Protein AF-A0A401IN21-F1 (afdb_monomer_lite)

pLDDT: mean 83.89, std 14.02, range [41.41, 97.62]

Structure (mmCIF, N/CA/C/O backbone):
data_AF-A0A401IN21-F1
#
_entry.id   AF-A0A401IN21-F1
#
loop_
_atom_site.group_PDB
_atom_site.id
_atom_site.type_symbol
_atom_site.label_atom_id
_atom_site.label_alt_id
_atom_site.label_comp_id
_atom_site.label_asym_id
_atom_site.label_entity_id
_atom_site.label_seq_id
_atom_site.pdbx_PDB_ins_code
_atom_site.Cartn_x
_atom_site.Cartn_y
_atom_site.Cartn_z
_atom_site.occupancy
_atom_site.B_iso_or_equiv
_atom_site.auth_seq_id
_atom_site.auth_comp_id
_atom_site.auth_asym_id
_atom_site.auth_atom_id
_atom_site.pdbx_PDB_model_num
ATOM 1 N N . MET A 1 1 ? 6.437 11.887 -8.010 1.00 60.53 1 MET A N 1
ATOM 2 C CA . MET A 1 1 ? 6.872 11.391 -6.682 1.00 60.53 1 MET A CA 1
ATOM 3 C C . MET A 1 1 ? 8.086 10.486 -6.895 1.00 60.53 1 MET A C 1
ATOM 5 O O . MET A 1 1 ? 8.105 9.809 -7.913 1.00 60.53 1 MET A O 1
ATOM 9 N N . THR A 1 2 ? 9.119 10.519 -6.047 1.00 79.69 2 THR A N 1
ATOM 10 C CA . THR A 1 2 ? 10.277 9.603 -6.171 1.00 79.69 2 THR A CA 1
ATOM 11 C C . THR A 1 2 ? 9.935 8.225 -5.592 1.00 79.69 2 THR A C 1
ATOM 13 O O . THR A 1 2 ? 9.021 8.130 -4.773 1.00 79.69 2 THR A O 1
ATOM 16 N N . TYR A 1 3 ? 10.654 7.172 -6.001 1.00 81.81 3 TYR A N 1
ATOM 17 C CA . TYR A 1 3 ? 10.432 5.798 -5.519 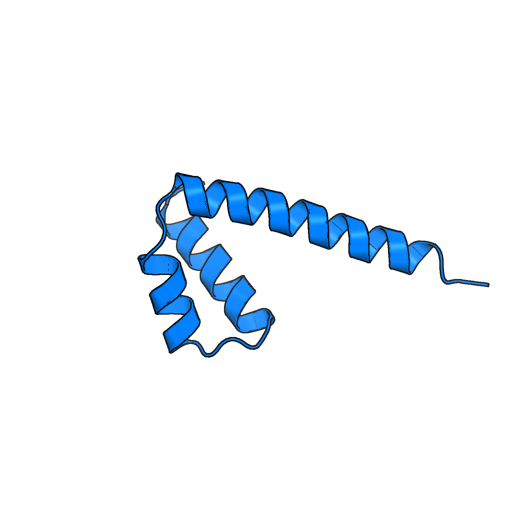1.00 81.81 3 TYR A CA 1
ATOM 18 C C . TYR A 1 3 ? 10.450 5.710 -3.985 1.00 81.81 3 TYR A C 1
ATOM 20 O O . TYR A 1 3 ? 9.503 5.196 -3.397 1.00 81.81 3 TYR A O 1
ATOM 28 N N . ASP A 1 4 ? 11.437 6.336 -3.339 1.00 86.50 4 ASP A N 1
ATOM 29 C CA . ASP A 1 4 ? 11.570 6.333 -1.874 1.00 86.50 4 ASP A CA 1
ATOM 30 C C . ASP A 1 4 ? 10.362 6.969 -1.171 1.00 86.50 4 ASP A C 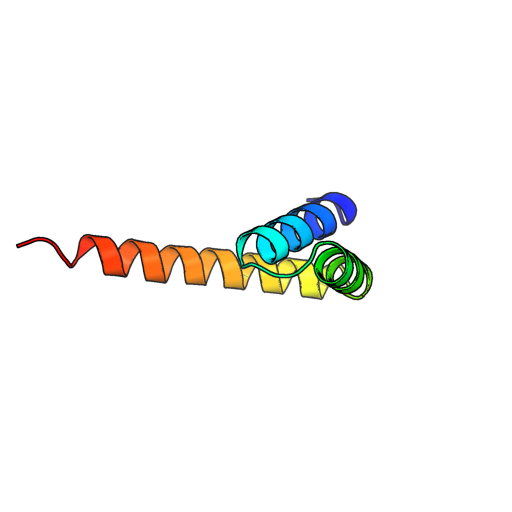1
ATOM 32 O O . ASP A 1 4 ? 9.902 6.489 -0.136 1.00 86.50 4 ASP A O 1
ATOM 36 N N . LYS A 1 5 ? 9.788 8.028 -1.762 1.00 87.94 5 LYS A N 1
ATOM 37 C CA . LYS A 1 5 ? 8.595 8.692 -1.216 1.00 87.94 5 LYS A CA 1
ATOM 38 C C . LYS A 1 5 ? 7.351 7.811 -1.331 1.00 87.94 5 LYS A C 1
ATOM 40 O O . LYS A 1 5 ? 6.509 7.850 -0.439 1.00 87.94 5 LYS A O 1
ATOM 45 N N . LEU A 1 6 ? 7.231 7.028 -2.405 1.00 87.50 6 LEU A N 1
ATOM 46 C CA . LEU A 1 6 ? 6.130 6.076 -2.575 1.00 87.50 6 LEU A CA 1
ATOM 47 C C . LEU A 1 6 ? 6.257 4.898 -1.606 1.00 87.50 6 LEU A C 1
ATOM 49 O O . LEU A 1 6 ? 5.270 4.522 -0.981 1.00 87.50 6 LEU A O 1
ATOM 53 N N . GLN A 1 7 ? 7.468 4.369 -1.420 1.00 92.56 7 GLN A N 1
ATOM 54 C CA . GLN A 1 7 ? 7.724 3.316 -0.437 1.00 92.56 7 GLN A CA 1
ATOM 55 C C . GLN A 1 7 ? 7.387 3.771 0.981 1.00 92.56 7 GLN A C 1
ATOM 57 O O . GLN A 1 7 ? 6.653 3.080 1.685 1.00 92.56 7 GLN A O 1
ATOM 62 N N . GLN A 1 8 ? 7.876 4.948 1.381 1.00 92.44 8 GLN A N 1
ATOM 63 C CA . GLN A 1 8 ? 7.596 5.499 2.702 1.00 92.44 8 GLN A CA 1
ATOM 64 C C . GLN A 1 8 ? 6.095 5.737 2.898 1.00 92.44 8 GLN A C 1
ATOM 66 O O . GLN A 1 8 ? 5.530 5.314 3.904 1.00 92.44 8 GLN A O 1
ATOM 71 N N . SER A 1 9 ? 5.433 6.364 1.921 1.00 90.94 9 SER A N 1
ATOM 72 C CA . SER A 1 9 ? 3.996 6.621 1.999 1.00 90.94 9 SER A CA 1
ATOM 73 C C . SER A 1 9 ? 3.200 5.322 2.128 1.00 90.94 9 SER A C 1
ATOM 75 O O . SER A 1 9 ? 2.333 5.212 2.994 1.00 90.94 9 SER A O 1
ATOM 77 N N . TYR A 1 10 ? 3.517 4.308 1.323 1.00 93.12 10 TYR A N 1
ATOM 78 C CA . TYR A 1 10 ? 2.854 3.011 1.392 1.00 93.12 10 TYR A CA 1
ATOM 79 C C . TYR A 1 10 ? 3.096 2.304 2.736 1.00 93.12 10 TYR A C 1
ATOM 81 O O . TYR A 1 10 ? 2.151 1.820 3.360 1.00 93.12 10 TYR A O 1
ATOM 89 N N . GLN A 1 11 ? 4.335 2.313 3.237 1.00 94.88 11 GLN A N 1
ATOM 90 C CA . GLN A 1 11 ? 4.672 1.776 4.557 1.00 94.88 11 GLN A CA 1
ATOM 91 C C . GLN A 1 11 ? 3.853 2.447 5.670 1.00 94.88 11 GLN A C 1
ATOM 93 O O . GLN A 1 11 ? 3.292 1.760 6.525 1.00 94.88 11 GLN A O 1
ATOM 98 N N . GLU A 1 12 ? 3.755 3.777 5.665 1.00 93.56 12 GLU A N 1
ATOM 99 C CA . GLU A 1 12 ? 2.981 4.529 6.658 1.00 93.56 12 GLU A CA 1
ATOM 100 C C . GLU A 1 12 ? 1.486 4.187 6.605 1.00 93.56 12 GLU A C 1
ATOM 102 O O . GLU A 1 12 ? 0.852 4.045 7.653 1.00 93.56 12 GLU A O 1
ATOM 107 N N . HIS A 1 13 ? 0.919 4.010 5.407 1.00 91.25 13 HIS A N 1
ATOM 108 C CA . HIS A 1 13 ? -0.475 3.588 5.245 1.00 91.25 13 HIS A CA 1
ATOM 109 C C . HIS A 1 13 ? -0.728 2.195 5.825 1.00 91.25 13 HIS A C 1
ATOM 111 O O . HIS A 1 13 ? -1.702 2.008 6.554 1.00 91.25 13 HIS A O 1
ATOM 117 N N . LEU A 1 14 ? 0.170 1.237 5.579 1.00 93.12 14 LEU A N 1
ATOM 118 C CA . LEU A 1 14 ? 0.071 -0.101 6.162 1.00 93.12 14 LEU A CA 1
ATOM 119 C C . LEU A 1 14 ? 0.119 -0.056 7.695 1.00 93.12 14 LEU A C 1
ATOM 121 O O . LEU A 1 14 ? -0.690 -0.709 8.354 1.00 93.12 14 LEU A O 1
ATOM 125 N N . ILE A 1 15 ? 1.016 0.750 8.271 1.00 94.94 15 ILE A N 1
ATOM 126 C CA . ILE A 1 15 ? 1.111 0.917 9.729 1.00 94.94 15 ILE A CA 1
ATOM 127 C C . ILE A 1 15 ? -0.181 1.522 10.294 1.00 94.94 15 ILE A C 1
ATOM 129 O O . ILE A 1 15 ? -0.711 1.016 11.281 1.00 94.94 15 ILE A O 1
ATOM 133 N N . LYS A 1 16 ? -0.740 2.555 9.646 1.00 90.38 16 LYS A N 1
ATOM 134 C CA . LYS A 1 16 ? -2.031 3.154 10.040 1.00 90.38 16 LYS A CA 1
ATOM 135 C C . LYS A 1 16 ? -3.194 2.162 9.951 1.00 90.38 16 LYS A C 1
ATOM 137 O O . LYS A 1 16 ? -4.122 2.251 10.748 1.00 90.38 16 LYS A O 1
ATOM 142 N N . ALA A 1 17 ? -3.129 1.211 9.021 1.00 88.88 17 ALA A N 1
ATOM 143 C CA . ALA A 1 17 ? -4.095 0.123 8.894 1.00 88.88 17 ALA A CA 1
ATOM 144 C C . ALA A 1 17 ? -3.895 -1.007 9.930 1.00 88.88 17 ALA A C 1
ATOM 146 O O . ALA A 1 17 ? -4.662 -1.967 9.939 1.00 88.88 17 ALA A O 1
ATOM 147 N N . GLY A 1 18 ? -2.886 -0.910 10.806 1.00 93.69 18 GLY A N 1
ATOM 148 C CA . GLY A 1 18 ? -2.614 -1.879 11.871 1.00 93.69 18 GLY A CA 1
ATOM 149 C C . GLY A 1 18 ? -1.613 -2.978 11.501 1.00 93.69 18 GLY A C 1
ATOM 150 O O . GLY A 1 18 ? -1.424 -3.922 12.269 1.00 93.69 18 GLY A O 1
ATOM 151 N N . VAL A 1 19 ? -0.949 -2.882 10.346 1.00 95.50 19 VAL A N 1
ATOM 152 C CA . VAL A 1 19 ? 0.134 -3.804 9.976 1.00 95.50 19 VAL A CA 1
ATOM 153 C C . VAL A 1 19 ? 1.373 -3.499 10.822 1.00 95.50 19 VAL A C 1
ATOM 155 O O . VAL A 1 19 ? 1.725 -2.341 11.040 1.00 95.50 19 VAL A O 1
ATOM 158 N N . SER A 1 20 ? 2.072 -4.536 11.295 1.00 97.62 20 SER A N 1
ATOM 159 C CA . SER A 1 20 ? 3.304 -4.336 12.066 1.00 97.62 20 SER A CA 1
ATOM 160 C C . SER A 1 20 ? 4.384 -3.642 11.231 1.00 97.62 20 SER A C 1
ATOM 162 O O . SER A 1 20 ? 4.523 -3.910 10.036 1.00 97.62 20 SER A O 1
ATOM 164 N N . GLN A 1 21 ? 5.198 -2.798 11.873 1.00 95.81 21 GLN A N 1
ATOM 165 C CA . GLN A 1 21 ? 6.250 -2.020 11.208 1.00 95.81 21 GLN A CA 1
ATOM 166 C C . GLN A 1 21 ? 7.159 -2.885 10.323 1.00 95.81 21 GLN A C 1
ATOM 168 O O . GLN A 1 21 ? 7.388 -2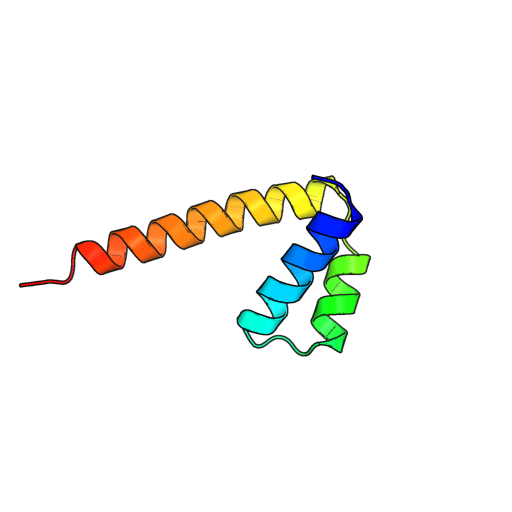.543 9.168 1.00 95.81 21 GLN A O 1
ATOM 173 N N . GLN A 1 22 ? 7.609 -4.036 10.831 1.00 97.06 22 GLN A N 1
ATOM 174 C CA . GLN A 1 22 ? 8.464 -4.961 10.082 1.00 97.06 22 GLN A CA 1
ATOM 175 C C . GLN A 1 22 ? 7.787 -5.482 8.804 1.00 97.06 22 GLN A C 1
ATOM 177 O O . GLN A 1 22 ? 8.413 -5.540 7.748 1.00 97.06 22 GLN A O 1
ATOM 182 N N . LYS A 1 23 ? 6.499 -5.848 8.878 1.00 96.81 23 LYS A N 1
ATOM 183 C CA . LYS A 1 23 ? 5.747 -6.326 7.709 1.00 96.81 23 LYS A CA 1
ATOM 184 C C . LYS A 1 23 ? 5.493 -5.196 6.713 1.00 96.81 23 LYS A C 1
ATOM 186 O O . LYS A 1 23 ? 5.587 -5.426 5.512 1.00 96.81 23 LYS A O 1
ATOM 191 N N . ALA A 1 24 ? 5.211 -3.989 7.201 1.00 95.50 24 ALA A N 1
ATOM 192 C CA . ALA A 1 24 ? 5.006 -2.813 6.365 1.00 95.50 24 ALA A CA 1
ATOM 193 C C . ALA A 1 24 ? 6.283 -2.416 5.603 1.00 95.50 24 ALA A C 1
ATOM 195 O O . ALA A 1 24 ? 6.231 -2.169 4.401 1.00 95.50 24 ALA A O 1
ATOM 196 N N . GLU A 1 25 ? 7.435 -2.425 6.278 1.00 95.94 25 GLU A N 1
ATOM 197 C CA . GLU A 1 25 ? 8.742 -2.163 5.666 1.00 95.94 25 GLU A CA 1
ATOM 198 C C . GLU A 1 25 ? 9.091 -3.223 4.613 1.00 95.94 25 GLU A C 1
ATOM 200 O O . GLU A 1 25 ? 9.482 -2.888 3.493 1.00 95.94 25 GLU A O 1
ATOM 205 N N . GLN A 1 26 ? 8.898 -4.507 4.936 1.00 96.50 26 GLN A N 1
ATOM 206 C CA . GLN A 1 26 ? 9.147 -5.596 3.992 1.00 96.50 26 GLN A CA 1
ATOM 207 C C . GLN A 1 26 ? 8.249 -5.484 2.751 1.00 96.50 26 GLN A C 1
ATOM 209 O O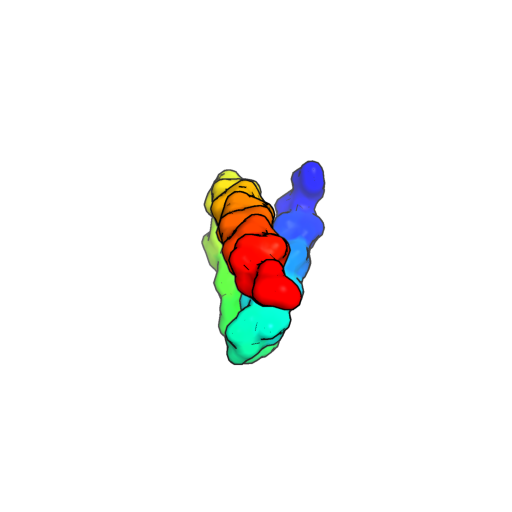 . GLN A 1 26 ? 8.730 -5.642 1.628 1.00 96.50 26 GLN A O 1
ATOM 214 N N . ALA A 1 27 ? 6.963 -5.175 2.932 1.00 94.06 27 ALA A N 1
ATOM 215 C CA . ALA A 1 27 ? 6.029 -4.997 1.827 1.00 94.06 27 ALA A CA 1
ATOM 216 C C . ALA A 1 27 ? 6.434 -3.818 0.927 1.00 94.06 27 ALA A C 1
ATOM 218 O O . ALA A 1 27 ? 6.506 -3.979 -0.290 1.00 94.06 27 ALA A O 1
ATOM 219 N N . ALA A 1 28 ? 6.778 -2.665 1.508 1.00 92.56 28 ALA A N 1
ATOM 220 C CA . ALA A 1 28 ? 7.195 -1.483 0.752 1.00 92.56 28 ALA A CA 1
ATOM 221 C C . ALA A 1 28 ? 8.476 -1.708 -0.068 1.00 92.56 28 ALA A C 1
ATOM 223 O O . ALA A 1 28 ? 8.596 -1.192 -1.178 1.00 92.56 28 ALA A O 1
ATOM 224 N N . ARG A 1 29 ? 9.407 -2.526 0.437 1.00 93.31 29 ARG A N 1
ATOM 225 C CA . ARG A 1 29 ? 10.644 -2.890 -0.276 1.00 93.31 29 ARG A CA 1
ATOM 226 C C . ARG A 1 29 ? 10.463 -3.943 -1.364 1.00 93.31 29 ARG A C 1
ATOM 228 O O . ARG A 1 29 ? 11.316 -4.046 -2.237 1.00 93.31 29 ARG A O 1
ATOM 235 N N . THR A 1 30 ? 9.394 -4.732 -1.301 1.00 94.81 30 THR A N 1
ATOM 236 C CA . THR A 1 30 ? 9.150 -5.827 -2.254 1.00 94.81 30 THR A CA 1
ATOM 237 C C . THR A 1 30 ? 8.537 -5.320 -3.561 1.00 94.81 30 THR A C 1
ATOM 239 O O . THR A 1 30 ? 8.759 -5.910 -4.613 1.00 94.81 30 THR A O 1
ATOM 242 N N . LEU A 1 31 ? 7.775 -4.227 -3.502 1.00 91.81 31 LEU A N 1
ATOM 243 C CA . LEU A 1 31 ? 7.015 -3.721 -4.640 1.00 91.81 31 LEU A CA 1
ATOM 244 C C . LEU A 1 31 ? 7.848 -2.824 -5.562 1.00 91.81 31 LEU A C 1
ATOM 246 O O . LEU A 1 31 ? 8.684 -2.019 -5.133 1.00 91.81 31 LEU A O 1
ATOM 250 N N . SER A 1 32 ? 7.565 -2.925 -6.856 1.00 93.19 32 SER A N 1
ATOM 251 C CA . SER A 1 32 ? 8.093 -2.027 -7.878 1.00 93.19 32 SER A CA 1
ATOM 252 C C . SER A 1 32 ? 7.424 -0.651 -7.823 1.00 93.19 32 SER A C 1
ATOM 254 O O . SER A 1 32 ? 6.344 -0.469 -7.259 1.00 93.19 32 SER A O 1
ATOM 256 N N . ILE A 1 33 ? 8.040 0.341 -8.473 1.00 89.25 33 ILE A N 1
ATOM 257 C CA . ILE A 1 33 ? 7.478 1.698 -8.537 1.00 89.25 33 ILE A CA 1
ATOM 258 C C . ILE A 1 33 ? 6.080 1.728 -9.169 1.00 89.25 33 ILE A C 1
ATOM 260 O O . ILE A 1 33 ? 5.226 2.474 -8.704 1.00 89.25 33 ILE A O 1
ATOM 264 N N . LYS A 1 34 ? 5.835 0.893 -10.188 1.00 91.81 34 LYS A N 1
ATOM 265 C CA . LYS A 1 34 ? 4.545 0.821 -10.889 1.00 91.81 34 LYS A CA 1
ATOM 266 C C . LYS A 1 34 ? 3.449 0.260 -9.987 1.00 91.81 34 LYS A C 1
ATOM 268 O O . LYS A 1 34 ? 2.341 0.779 -9.980 1.00 91.81 34 LYS A O 1
ATOM 273 N N . GLU A 1 35 ? 3.765 -0.778 -9.216 1.00 93.38 35 GLU A N 1
ATOM 274 C CA . GLU A 1 35 ? 2.821 -1.370 -8.263 1.00 93.38 35 GLU A CA 1
ATOM 275 C C . GLU A 1 35 ? 2.509 -0.398 -7.125 1.00 93.38 35 GLU A C 1
ATOM 277 O O . GLU A 1 35 ? 1.348 -0.240 -6.763 1.00 93.38 35 GLU A O 1
ATOM 282 N N . LEU A 1 36 ? 3.521 0.307 -6.609 1.00 90.69 36 LEU A N 1
ATOM 283 C CA . LEU A 1 36 ? 3.316 1.339 -5.592 1.00 90.69 36 LEU A CA 1
ATOM 284 C C . LEU A 1 36 ? 2.429 2.481 -6.104 1.00 90.69 36 LEU A C 1
ATOM 286 O O . LEU A 1 36 ? 1.543 2.917 -5.378 1.00 90.69 36 LEU A O 1
ATOM 290 N N . GLN A 1 37 ? 2.628 2.937 -7.347 1.00 89.62 37 GLN A N 1
ATOM 291 C CA . GLN A 1 37 ? 1.772 3.954 -7.973 1.00 89.62 37 GLN A CA 1
ATOM 292 C C . GLN A 1 37 ? 0.321 3.485 -8.084 1.00 89.62 37 GLN A C 1
ATOM 294 O O . GLN A 1 37 ? -0.576 4.180 -7.618 1.00 89.62 37 GLN A O 1
ATOM 299 N N . LEU A 1 38 ? 0.108 2.284 -8.627 1.00 91.50 38 LEU A N 1
ATOM 300 C CA . LEU A 1 38 ? -1.226 1.707 -8.773 1.00 91.50 38 LEU A CA 1
ATOM 301 C C . LEU A 1 38 ? -1.937 1.580 -7.420 1.00 91.50 38 LEU A C 1
ATOM 303 O O . LEU A 1 38 ? -3.115 1.899 -7.297 1.00 91.50 38 LEU A O 1
ATOM 307 N N . ILE A 1 39 ? -1.225 1.130 -6.385 1.00 89.88 39 ILE A N 1
ATOM 308 C CA . ILE A 1 39 ? -1.796 1.014 -5.042 1.00 89.88 39 ILE A CA 1
ATOM 309 C C . ILE A 1 39 ? -2.151 2.389 -4.473 1.00 89.88 39 ILE A C 1
ATOM 311 O O . ILE A 1 39 ? -3.207 2.517 -3.862 1.00 89.88 39 ILE A O 1
ATOM 315 N N . SER A 1 40 ? -1.307 3.409 -4.661 1.00 84.12 40 SER A N 1
ATOM 316 C CA . SER A 1 40 ? -1.620 4.774 -4.221 1.00 84.12 40 SER A CA 1
ATOM 317 C C . SER A 1 40 ? -2.896 5.311 -4.874 1.00 84.12 40 SER A C 1
ATOM 319 O O . SER A 1 40 ? -3.730 5.867 -4.166 1.00 84.12 40 SER A O 1
ATOM 321 N N . GLU A 1 41 ? -3.085 5.079 -6.176 1.00 87.00 41 GLU A N 1
ATOM 322 C CA . GLU A 1 41 ? -4.307 5.460 -6.904 1.00 87.00 41 GLU A CA 1
ATOM 323 C C . GLU A 1 41 ? -5.543 4.751 -6.329 1.00 87.00 41 GLU A C 1
ATOM 325 O O . GLU A 1 41 ? -6.523 5.396 -5.958 1.00 87.00 41 GLU A O 1
ATOM 330 N N . ILE A 1 42 ? -5.462 3.428 -6.141 1.00 87.62 42 ILE A N 1
ATOM 331 C CA . ILE A 1 42 ? -6.551 2.638 -5.544 1.00 87.62 42 ILE A CA 1
ATOM 332 C C . ILE A 1 42 ? -6.880 3.137 -4.131 1.00 87.62 42 ILE A C 1
ATOM 334 O O . ILE A 1 42 ? -8.047 3.195 -3.744 1.00 87.62 42 ILE A O 1
ATOM 338 N N . TRP A 1 43 ? -5.868 3.476 -3.334 1.00 84.44 43 TRP A N 1
ATOM 339 C CA . TRP A 1 43 ? -6.069 3.899 -1.951 1.00 84.44 43 TRP A CA 1
ATOM 340 C C . TRP A 1 43 ? -6.773 5.257 -1.853 1.00 84.44 43 TRP A C 1
ATOM 342 O O . TRP A 1 43 ? -7.641 5.431 -0.993 1.00 84.44 43 TRP A O 1
ATOM 352 N N . GLU A 1 44 ? -6.435 6.206 -2.730 1.00 80.31 44 GLU A N 1
ATOM 353 C CA . GLU A 1 44 ? -7.139 7.490 -2.828 1.00 80.31 44 GLU A CA 1
ATOM 354 C C . GLU A 1 44 ? -8.608 7.289 -3.220 1.00 80.31 44 GLU A C 1
ATOM 356 O O . GLU A 1 44 ? -9.500 7.826 -2.556 1.00 80.31 44 GLU A O 1
ATOM 361 N N . ASP A 1 45 ? -8.876 6.440 -4.214 1.00 80.50 45 ASP A N 1
ATOM 362 C CA . ASP A 1 45 ? -10.237 6.105 -4.642 1.00 80.50 45 ASP A CA 1
ATOM 363 C C . ASP A 1 45 ? -11.061 5.484 -3.505 1.00 80.50 45 ASP A C 1
ATOM 365 O O . ASP A 1 45 ? -12.199 5.890 -3.247 1.00 80.50 45 ASP A O 1
ATOM 369 N N . TRP A 1 46 ? -10.477 4.549 -2.753 1.00 75.50 46 TRP A N 1
ATOM 370 C CA . TRP A 1 46 ? -11.123 3.948 -1.583 1.00 75.50 46 TRP A CA 1
ATOM 371 C C . TRP A 1 46 ? -11.399 4.965 -0.471 1.00 75.50 46 TRP A C 1
ATOM 373 O O . TRP A 1 46 ? -12.483 4.957 0.123 1.00 75.50 46 TRP A O 1
ATOM 383 N N . GLY A 1 47 ? -10.447 5.860 -0.192 1.00 76.00 47 GLY A N 1
ATOM 384 C CA . GLY A 1 47 ? -10.630 6.949 0.769 1.00 76.00 47 GLY A CA 1
ATOM 385 C C . GLY A 1 47 ? -11.802 7.855 0.389 1.00 76.00 47 GLY A C 1
ATOM 386 O O . GLY A 1 47 ? -12.637 8.183 1.238 1.00 76.00 47 GLY A O 1
ATOM 387 N N . ASN A 1 48 ? -11.919 8.177 -0.901 1.00 76.19 48 ASN A N 1
ATOM 388 C CA . ASN A 1 48 ? -13.024 8.958 -1.440 1.00 76.19 48 ASN A CA 1
ATOM 389 C C . ASN A 1 48 ? -14.364 8.236 -1.260 1.00 76.19 48 ASN A C 1
ATOM 391 O O . ASN A 1 48 ? -15.309 8.846 -0.759 1.00 76.19 48 ASN A O 1
ATOM 395 N N . VAL A 1 49 ? -14.460 6.941 -1.577 1.00 71.62 49 VAL A N 1
ATOM 396 C CA . VAL A 1 49 ? -15.701 6.160 -1.391 1.00 71.62 49 VAL A CA 1
ATOM 397 C C . VAL A 1 49 ? -16.166 6.179 0.071 1.00 71.62 49 VAL A C 1
ATOM 399 O O . VAL A 1 49 ? -17.340 6.443 0.351 1.00 71.62 49 VAL A O 1
ATOM 402 N N . ILE A 1 50 ? -15.255 5.964 1.025 1.00 70.81 50 ILE A N 1
ATOM 403 C CA . ILE A 1 50 ? -15.588 5.973 2.459 1.00 70.81 50 ILE A CA 1
ATOM 404 C C . ILE A 1 50 ? -16.039 7.369 2.911 1.00 70.81 50 ILE A C 1
ATOM 406 O O . ILE A 1 50 ? -17.001 7.486 3.674 1.00 70.81 50 ILE A O 1
ATOM 410 N N . ALA A 1 51 ? -15.375 8.429 2.442 1.00 73.81 51 ALA A N 1
ATOM 411 C CA . ALA A 1 51 ? -15.735 9.804 2.776 1.00 73.81 51 ALA A CA 1
ATOM 412 C C . ALA A 1 51 ? -17.140 10.166 2.268 1.00 73.81 51 ALA A C 1
ATOM 414 O O . ALA A 1 51 ? -17.958 10.663 3.040 1.00 73.81 51 ALA A O 1
ATOM 415 N N . HIS A 1 52 ? -17.463 9.836 1.014 1.00 69.62 52 HIS A N 1
ATOM 416 C CA . HIS A 1 52 ? -18.786 10.092 0.434 1.00 69.62 52 HIS A CA 1
ATOM 417 C C . HIS A 1 52 ? -19.893 9.279 1.124 1.00 69.62 52 HIS A C 1
ATOM 419 O O . HIS A 1 52 ? -21.002 9.779 1.308 1.00 69.62 52 HIS A O 1
ATOM 425 N N . THR A 1 53 ? -19.582 8.067 1.592 1.00 66.56 53 THR A N 1
ATOM 426 C CA . THR A 1 53 ? -20.535 7.228 2.337 1.00 66.56 53 THR A CA 1
ATOM 427 C C . THR A 1 53 ? -20.856 7.809 3.723 1.00 66.56 53 THR A C 1
ATOM 429 O O . THR A 1 53 ? -21.982 7.689 4.198 1.00 66.56 53 THR A O 1
ATOM 432 N N . LYS A 1 54 ? -19.904 8.495 4.373 1.00 58.66 54 LYS A N 1
ATOM 433 C CA . LYS A 1 54 ? -20.136 9.150 5.676 1.00 58.66 54 LYS A CA 1
ATOM 434 C C . LYS A 1 54 ? -20.954 10.440 5.574 1.00 58.66 54 LYS A C 1
ATOM 436 O O . LYS A 1 54 ? -21.644 10.779 6.527 1.00 58.66 54 LYS A O 1
ATOM 441 N N . VAL A 1 55 ? -20.912 11.137 4.437 1.00 57.91 55 VAL A N 1
ATOM 442 C CA . VAL A 1 55 ? -21.665 12.391 4.225 1.00 57.91 55 VAL A CA 1
ATOM 443 C C . VAL A 1 55 ? -23.162 12.137 3.977 1.00 57.91 55 VAL A C 1
ATOM 445 O O . VAL A 1 55 ? -23.975 13.020 4.222 1.00 57.91 55 VAL A O 1
ATOM 448 N N . GLN A 1 56 ? -23.562 10.928 3.565 1.00 51.78 56 GLN A N 1
ATOM 449 C CA . GLN A 1 56 ? -24.978 10.565 3.375 1.00 51.78 56 GLN A CA 1
ATOM 450 C C . GLN A 1 56 ? -25.678 10.018 4.631 1.00 51.78 56 GLN A C 1
ATOM 452 O O . GLN A 1 56 ? -26.888 9.807 4.608 1.00 51.78 56 GLN A O 1
ATOM 457 N N . ALA A 1 57 ? -24.959 9.815 5.738 1.00 48.59 57 ALA A N 1
ATOM 458 C CA . ALA A 1 57 ? -25.531 9.367 7.006 1.00 48.59 57 ALA A CA 1
ATOM 459 C C . ALA A 1 57 ? -25.640 10.540 7.995 1.00 48.59 57 ALA A C 1
ATOM 461 O O . ALA A 1 57 ? -24.937 1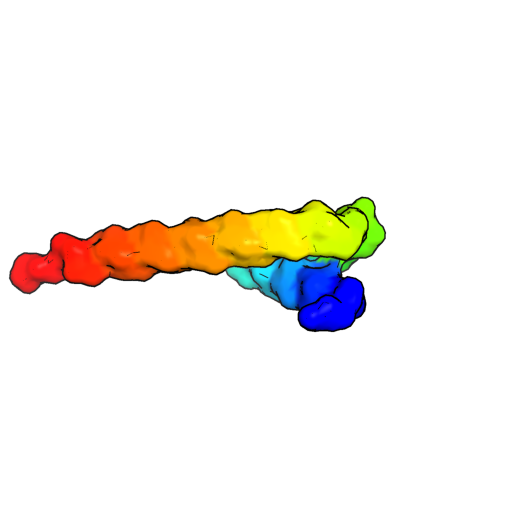0.600 9.001 1.00 48.59 57 ALA A O 1
ATOM 462 N N . SER A 1 58 ? -26.499 11.511 7.700 1.00 41.41 58 SER A N 1
ATOM 463 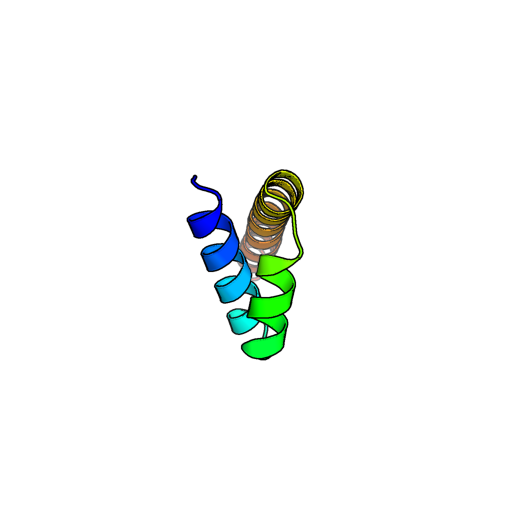C CA . SER A 1 58 ? -26.975 12.497 8.678 1.00 41.41 58 SER A CA 1
ATOM 464 C C . SER A 1 58 ? -28.472 12.730 8.442 1.00 41.41 58 SER A C 1
ATOM 466 O O . SER A 1 58 ? -28.811 13.261 7.384 1.00 41.41 58 SER A O 1
ATOM 468 N N . PRO A 1 59 ? -29.366 12.273 9.342 1.00 46.72 59 PRO A N 1
ATOM 469 C CA . PRO A 1 59 ? -30.733 12.781 9.418 1.00 46.72 59 PRO A CA 1
ATOM 470 C C . PRO A 1 59 ? -30.773 14.207 9.984 1.00 46.72 59 PRO A C 1
ATOM 472 O O . PRO A 1 59 ? -29.872 14.559 10.783 1.00 46.72 59 PRO A O 1
#

Radius of gyration: 13.73 Å; chains: 1; bounding box: 42×19×23 Å

Secondary structure (DSSP, 8-state):
--HHHHHHHHHHHHHHTT--HHHHHHHHHHS-HHHHHHHHHHHHHHHHHHHHHHHT---

Foldseek 3Di:
DDLVVLLVVQLVVCVVVVHDSVVSNVVSVVDDSVVSVVVVVVVVVVVVVVVVVVVPPDD

Organism: NCBI:txid1920663

Sequence (59 aa):
MTYDKLQQSYQEHLIKAGVSQQKAEQAARTLSIKELQLISEIWEDWGNVIAHTKVQASP